Protein AF-A0A418PQA9-F1 (afdb_monomer_lite)

Sequence (105 aa):
MKTNLKENSISTKAILLSTALFLGTLPFALATSSETQKLEEMNYQIEISELKELPTITLVDKNLRIVAEFYGNPSEVKHQFEKTFQQAELLAKHNNQSIYVVVNQ

Organism: NCBI:txid2056311

Foldseek 3Di:
DDDDDDDDPPPPDPPDPDPDPCPDDDDDDDDDDDDPPPPPPPPPPPPPPDDPDAFLDFDADPVRHTPDGHHDDNVVVVVVVVVQVVQWDFPDDDPNDTDIDRDDD

pLDDT: mean 71.73, std 20.16, range [38.25, 97.38]

Structure (mmCIF, N/CA/C/O backbone):
data_AF-A0A418PQA9-F1
#
_entry.id   AF-A0A418PQA9-F1
#
loop_
_atom_site.group_PDB
_atom_site.id
_atom_site.type_symbol
_atom_site.label_atom_id
_atom_site.label_alt_id
_atom_site.label_comp_id
_atom_site.label_asym_id
_atom_site.label_entity_id
_atom_site.label_seq_id
_atom_site.pdbx_PDB_ins_code
_atom_site.Cartn_x
_atom_site.Cartn_y
_atom_site.Cartn_z
_atom_site.occupancy
_atom_site.B_iso_or_equiv
_atom_site.auth_seq_id
_atom_site.auth_comp_id
_atom_site.auth_asym_id
_atom_site.auth_atom_id
_atom_site.pdbx_PDB_model_num
ATOM 1 N N . MET A 1 1 ? 62.829 28.276 0.686 1.00 41.44 1 MET A N 1
ATOM 2 C CA . MET A 1 1 ? 61.707 28.971 0.021 1.00 41.44 1 MET A CA 1
ATOM 3 C C . MET A 1 1 ? 60.581 27.963 -0.190 1.00 41.44 1 MET A C 1
ATOM 5 O O . MET A 1 1 ? 60.821 26.947 -0.816 1.00 41.44 1 MET A O 1
ATOM 9 N N . LYS A 1 2 ? 59.441 28.212 0.465 1.00 38.25 2 LYS A N 1
ATOM 10 C CA . LYS A 1 2 ? 58.054 27.740 0.247 1.00 38.25 2 LYS A CA 1
ATOM 11 C C . LYS A 1 2 ? 57.782 26.496 -0.642 1.00 38.25 2 LYS A C 1
ATOM 13 O O . LYS A 1 2 ? 57.901 26.559 -1.855 1.00 38.25 2 LYS A O 1
ATOM 18 N N . THR A 1 3 ? 57.333 25.425 0.026 1.00 46.12 3 THR A N 1
ATOM 19 C CA . THR A 1 3 ? 56.119 24.588 -0.192 1.00 46.12 3 THR A CA 1
ATOM 20 C C . THR A 1 3 ? 55.416 24.538 -1.561 1.00 46.12 3 THR A C 1
ATOM 22 O O . THR A 1 3 ? 55.014 25.582 -2.074 1.00 46.12 3 THR A O 1
ATOM 25 N N . ASN A 1 4 ? 55.090 23.315 -2.015 1.00 38.50 4 ASN A N 1
ATOM 26 C CA . ASN A 1 4 ? 53.732 22.742 -2.249 1.00 38.50 4 ASN A CA 1
ATOM 27 C C . ASN A 1 4 ? 53.906 21.411 -3.025 1.00 38.50 4 ASN A C 1
ATOM 29 O O . ASN A 1 4 ? 54.362 21.432 -4.160 1.00 38.50 4 ASN A O 1
ATOM 33 N N . LEU A 1 5 ? 53.805 20.217 -2.426 1.00 47.44 5 LEU A N 1
ATOM 34 C CA . LEU A 1 5 ? 52.579 19.438 -2.164 1.00 47.44 5 LEU A CA 1
ATOM 35 C C . LEU A 1 5 ? 51.439 19.649 -3.175 1.00 47.44 5 LEU A C 1
ATOM 37 O O . LEU A 1 5 ? 50.707 20.631 -3.093 1.00 47.44 5 LEU A O 1
ATOM 41 N N . LYS A 1 6 ? 51.197 18.637 -4.018 1.00 40.94 6 LYS A N 1
ATOM 42 C CA . LYS A 1 6 ? 49.849 18.074 -4.128 1.00 40.94 6 LYS A CA 1
ATOM 43 C C . LYS A 1 6 ? 49.888 16.590 -4.484 1.00 40.94 6 LYS A C 1
ATOM 45 O O . LYS A 1 6 ? 50.520 16.167 -5.446 1.00 40.94 6 LYS A O 1
ATOM 50 N N . GLU A 1 7 ? 49.229 15.848 -3.612 1.00 50.50 7 GLU A N 1
ATOM 51 C CA . GLU A 1 7 ? 48.941 14.427 -3.642 1.00 50.50 7 GLU A CA 1
ATOM 52 C C . GLU A 1 7 ? 48.155 14.041 -4.898 1.00 50.50 7 GLU A C 1
ATOM 54 O O . GLU A 1 7 ? 47.308 14.800 -5.364 1.00 50.50 7 GLU A O 1
ATOM 59 N N . ASN A 1 8 ? 48.375 12.823 -5.385 1.00 41.78 8 ASN A N 1
ATOM 60 C CA . ASN A 1 8 ? 47.325 12.060 -6.046 1.00 41.78 8 ASN A CA 1
ATOM 61 C C . ASN A 1 8 ? 47.497 10.594 -5.643 1.00 41.78 8 ASN A C 1
ATOM 63 O O . ASN A 1 8 ? 48.269 9.837 -6.232 1.00 41.78 8 ASN A O 1
ATOM 67 N N . SER A 1 9 ? 46.806 10.220 -4.570 1.00 46.03 9 SER A N 1
ATOM 68 C CA . SER A 1 9 ? 46.624 8.841 -4.140 1.00 46.03 9 SER A CA 1
ATOM 69 C C . SER A 1 9 ? 45.674 8.150 -5.116 1.00 46.03 9 SER A C 1
ATOM 71 O O . SER A 1 9 ? 44.452 8.267 -5.044 1.00 46.03 9 SER A O 1
ATOM 73 N N . ILE A 1 10 ? 46.244 7.421 -6.072 1.00 47.97 10 ILE A N 1
ATOM 74 C CA . ILE A 1 10 ? 45.472 6.518 -6.923 1.00 47.97 10 ILE A CA 1
ATOM 75 C C . ILE A 1 10 ? 45.053 5.348 -6.030 1.00 47.97 10 ILE A C 1
ATOM 77 O O . ILE A 1 10 ? 45.842 4.458 -5.722 1.00 47.97 10 ILE A O 1
ATOM 81 N N . SER A 1 11 ? 43.809 5.402 -5.555 1.00 45.34 11 SER A N 1
ATOM 82 C CA . SER A 1 11 ? 43.142 4.336 -4.810 1.00 45.34 11 SER A CA 1
ATOM 83 C C . SER A 1 11 ? 42.973 3.112 -5.714 1.00 45.34 11 SER A C 1
ATOM 85 O O . SER A 1 11 ? 41.961 2.920 -6.387 1.00 45.34 11 SER A O 1
ATOM 87 N N . THR A 1 12 ? 44.006 2.278 -5.766 1.00 53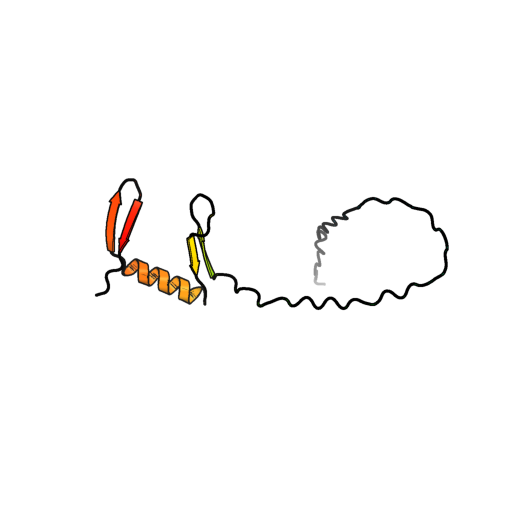.84 12 THR A N 1
ATOM 88 C CA . THR A 1 12 ? 43.997 0.969 -6.419 1.00 53.84 12 THR A CA 1
ATOM 89 C C . THR A 1 12 ? 43.281 -0.045 -5.538 1.00 53.84 12 THR A C 1
ATOM 91 O O . THR A 1 12 ? 43.920 -0.853 -4.868 1.00 53.84 12 THR A O 1
ATOM 94 N N . LYS A 1 13 ? 41.947 -0.014 -5.545 1.00 51.59 13 LYS A N 1
ATOM 95 C CA . LYS A 1 13 ? 41.103 -1.180 -5.232 1.00 51.59 13 LYS A CA 1
ATOM 96 C C . LYS A 1 13 ? 39.867 -1.187 -6.132 1.00 51.59 13 LYS A C 1
ATOM 98 O O . LYS A 1 13 ? 38.736 -1.154 -5.665 1.00 51.59 13 LYS A O 1
ATOM 103 N N . ALA A 1 14 ? 40.097 -1.239 -7.442 1.00 51.78 14 ALA A N 1
ATOM 104 C CA . ALA A 1 14 ? 39.084 -1.701 -8.381 1.00 51.78 14 ALA A CA 1
ATOM 105 C C . ALA A 1 14 ? 39.093 -3.236 -8.343 1.00 51.78 14 ALA A C 1
ATOM 107 O O . ALA A 1 14 ? 39.945 -3.890 -8.941 1.00 51.78 14 ALA A O 1
ATOM 108 N N . ILE A 1 15 ? 38.187 -3.800 -7.548 1.00 54.25 15 ILE A N 1
ATOM 109 C CA . ILE A 1 15 ? 37.905 -5.234 -7.515 1.00 54.25 15 ILE A CA 1
ATOM 110 C C . ILE A 1 15 ? 37.200 -5.567 -8.834 1.00 54.25 15 ILE A C 1
ATOM 112 O O . ILE A 1 15 ? 36.014 -5.294 -9.000 1.00 54.25 15 ILE A O 1
ATOM 116 N N . LEU A 1 16 ? 37.949 -6.106 -9.795 1.00 51.50 16 LEU A N 1
ATOM 117 C CA . LEU A 1 16 ? 37.400 -6.673 -11.023 1.00 51.50 16 LEU A CA 1
ATOM 118 C C . LEU A 1 16 ? 36.955 -8.107 -10.725 1.00 51.50 16 LEU A C 1
ATOM 120 O O . LEU A 1 16 ? 37.773 -9.013 -10.583 1.00 51.50 16 LEU A O 1
ATOM 124 N N . LEU A 1 17 ? 35.644 -8.299 -10.590 1.00 44.16 17 LEU A N 1
ATOM 125 C CA . LEU A 1 17 ? 35.015 -9.598 -10.382 1.00 44.16 17 LEU A CA 1
ATOM 126 C C . LEU A 1 17 ? 34.882 -10.310 -11.740 1.00 44.16 17 LEU A C 1
ATOM 128 O O . LEU A 1 17 ? 33.853 -10.232 -12.403 1.00 44.16 17 LEU A O 1
ATOM 132 N N . SER A 1 18 ? 35.953 -10.961 -12.196 1.00 57.16 18 SER A N 1
ATOM 133 C CA . SER A 1 18 ? 35.944 -11.753 -13.430 1.00 57.16 18 SER A CA 1
ATOM 134 C C . SER A 1 18 ? 35.394 -13.158 -13.160 1.00 57.16 18 SER A C 1
ATOM 136 O O . SER A 1 18 ? 36.149 -14.082 -12.853 1.00 57.16 18 SER A O 1
ATOM 138 N N . THR A 1 19 ? 34.082 -13.353 -13.279 1.00 56.91 19 THR A N 1
ATOM 139 C CA . THR A 1 19 ? 33.498 -14.700 -13.354 1.00 56.91 19 THR A CA 1
ATOM 140 C C . THR A 1 19 ? 33.623 -15.224 -14.782 1.00 56.91 19 THR A C 1
ATOM 142 O O . THR A 1 19 ? 32.720 -15.061 -15.599 1.00 56.91 19 THR A O 1
ATOM 145 N N . ALA A 1 20 ? 34.763 -15.840 -15.095 1.00 59.31 20 ALA A N 1
ATOM 146 C CA . ALA A 1 20 ? 34.910 -16.655 -16.294 1.00 59.31 20 ALA A CA 1
ATOM 147 C C . ALA A 1 20 ? 34.175 -17.989 -16.078 1.00 59.31 20 ALA A C 1
ATOM 149 O O . ALA A 1 20 ? 34.664 -18.875 -15.377 1.00 59.31 20 ALA A O 1
ATOM 150 N N . LEU A 1 21 ? 32.981 -18.122 -16.662 1.00 47.44 21 LEU A N 1
ATOM 151 C CA . LEU A 1 21 ? 32.302 -19.406 -16.831 1.00 47.44 21 LEU A CA 1
ATOM 152 C C . LEU A 1 21 ? 33.099 -20.228 -17.858 1.00 47.44 21 LEU A C 1
ATOM 154 O O . LEU A 1 21 ? 32.897 -20.110 -19.064 1.00 47.44 21 LEU A O 1
ATOM 158 N N . PHE A 1 22 ? 34.037 -21.046 -17.383 1.00 58.66 22 PHE A N 1
ATOM 159 C CA . PHE A 1 22 ? 34.655 -22.090 -18.197 1.00 58.66 22 PHE A CA 1
ATOM 160 C C . PHE A 1 22 ? 33.637 -23.222 -18.395 1.00 58.66 22 PHE A C 1
ATOM 162 O O . PHE A 1 22 ? 33.583 -24.169 -17.612 1.00 58.66 22 PHE A O 1
ATOM 169 N N . LEU A 1 23 ? 32.800 -23.113 -19.430 1.00 53.91 23 LEU A N 1
ATOM 170 C CA . LEU A 1 23 ? 32.113 -24.278 -19.990 1.00 53.91 23 LEU A CA 1
ATOM 171 C C . LEU A 1 23 ? 33.144 -25.113 -20.761 1.00 53.91 23 LEU A C 1
ATOM 173 O O . LEU A 1 23 ? 33.919 -24.584 -21.555 1.00 53.91 23 LEU A O 1
ATOM 177 N N . GLY A 1 24 ? 33.190 -26.403 -20.432 1.00 49.78 24 GLY A N 1
ATOM 178 C CA . GLY A 1 24 ? 34.280 -27.326 -20.727 1.00 49.78 24 GLY A CA 1
ATOM 179 C C . GLY A 1 24 ? 34.749 -27.382 -22.181 1.00 49.78 24 GLY A C 1
ATOM 180 O O . GLY A 1 24 ? 33.973 -27.324 -23.131 1.00 49.78 24 GLY A O 1
ATOM 181 N N . THR A 1 25 ? 36.057 -27.567 -22.331 1.00 54.16 25 THR A N 1
ATOM 182 C CA . THR A 1 25 ? 36.707 -27.938 -23.581 1.00 54.16 25 THR A CA 1
ATOM 183 C C . THR A 1 25 ? 36.574 -29.448 -23.811 1.00 54.16 25 THR A C 1
ATOM 185 O O . THR A 1 25 ? 37.036 -30.256 -23.009 1.00 54.16 25 THR A O 1
ATOM 188 N N . LEU A 1 26 ? 35.996 -29.843 -24.946 1.00 53.66 26 LEU A N 1
ATOM 189 C CA . LEU A 1 26 ? 36.288 -31.127 -25.587 1.00 53.66 26 LEU A CA 1
ATOM 190 C C . LEU A 1 26 ? 36.885 -30.816 -26.967 1.00 53.66 26 LEU A C 1
ATOM 192 O O . LEU A 1 26 ? 36.196 -30.198 -27.780 1.00 53.66 26 LEU A O 1
ATOM 196 N N . PRO A 1 27 ? 38.142 -31.198 -27.264 1.00 50.34 27 PRO A N 1
ATOM 197 C CA . PRO A 1 27 ? 38.688 -31.061 -28.602 1.00 50.34 27 PRO A CA 1
ATOM 198 C C . PRO A 1 27 ? 38.194 -32.257 -29.417 1.00 50.34 27 PRO A C 1
ATOM 200 O O . PRO A 1 27 ? 38.777 -33.338 -29.352 1.00 50.34 27 PRO A O 1
ATOM 203 N N . PHE A 1 28 ? 37.096 -32.098 -30.156 1.00 53.31 28 PHE A N 1
ATOM 204 C CA . PHE A 1 28 ? 36.757 -33.074 -31.188 1.00 53.31 28 PHE A CA 1
ATOM 205 C C . PHE A 1 28 ? 37.474 -32.693 -32.482 1.00 53.31 28 PHE A C 1
ATOM 207 O O . PHE A 1 28 ? 37.454 -31.541 -32.913 1.00 53.31 28 PHE A O 1
ATOM 214 N N . ALA A 1 29 ? 38.189 -33.671 -33.027 1.00 48.06 29 ALA A N 1
ATOM 215 C CA . ALA A 1 29 ? 39.147 -33.524 -34.104 1.00 48.06 29 ALA A CA 1
ATOM 216 C C . ALA A 1 29 ? 38.541 -32.920 -35.383 1.00 48.06 29 ALA A C 1
ATOM 218 O O . ALA A 1 29 ? 37.426 -33.239 -35.794 1.00 48.06 29 ALA A O 1
ATOM 219 N N . LEU A 1 30 ? 39.350 -32.075 -36.019 1.00 47.25 30 LEU A N 1
ATOM 220 C CA . LEU A 1 30 ? 39.143 -31.471 -37.326 1.00 47.25 30 LEU A CA 1
ATOM 221 C C . LEU A 1 30 ? 39.140 -32.562 -38.413 1.00 47.25 30 LEU A C 1
ATOM 223 O O . LEU A 1 30 ? 40.196 -33.068 -38.785 1.00 47.25 30 LEU A O 1
ATOM 227 N N . ALA A 1 31 ? 37.962 -32.910 -38.930 1.00 46.81 31 ALA A N 1
ATOM 228 C CA . ALA A 1 31 ? 37.823 -33.608 -40.203 1.00 46.81 31 ALA A CA 1
ATOM 229 C C . ALA A 1 31 ? 37.505 -32.565 -41.280 1.00 46.81 31 ALA A C 1
ATOM 231 O O . ALA A 1 31 ? 36.385 -32.067 -41.391 1.00 46.81 31 ALA A O 1
ATOM 232 N N . THR A 1 32 ? 38.528 -32.198 -42.045 1.00 45.78 32 THR A N 1
ATOM 233 C CA . THR A 1 32 ? 38.436 -31.358 -43.237 1.00 45.78 32 THR A CA 1
ATOM 234 C C . THR A 1 32 ? 37.536 -32.048 -44.263 1.00 45.78 32 THR A C 1
ATOM 236 O O . THR A 1 32 ? 37.951 -32.987 -44.936 1.00 45.78 32 THR A O 1
ATOM 239 N N . SER A 1 33 ? 36.297 -31.578 -44.389 1.00 46.28 33 SER A N 1
ATOM 240 C CA . SER A 1 33 ? 35.488 -31.773 -45.590 1.00 46.28 33 SER A CA 1
ATOM 241 C C . SER A 1 33 ? 34.993 -30.403 -46.033 1.00 46.28 33 SER A C 1
ATOM 243 O O . SER A 1 33 ? 34.258 -29.700 -45.346 1.00 46.28 33 SER A O 1
ATOM 245 N N . SER A 1 34 ? 35.559 -29.973 -47.149 1.00 53.75 34 SER A N 1
ATOM 246 C CA . SER A 1 34 ? 35.245 -28.751 -47.859 1.00 53.75 34 SER A CA 1
ATOM 247 C C . SER A 1 34 ? 33.908 -28.917 -48.563 1.00 53.75 34 SER A C 1
ATOM 249 O O . SER A 1 34 ? 33.855 -29.579 -49.591 1.00 53.75 34 SER A O 1
ATOM 251 N N . GLU A 1 35 ? 32.862 -28.303 -48.026 1.00 43.50 35 GLU A N 1
ATOM 252 C CA . GLU A 1 35 ? 31.770 -27.733 -48.811 1.00 43.50 35 GLU A CA 1
ATOM 253 C C . GLU A 1 35 ? 30.966 -26.815 -47.896 1.00 43.5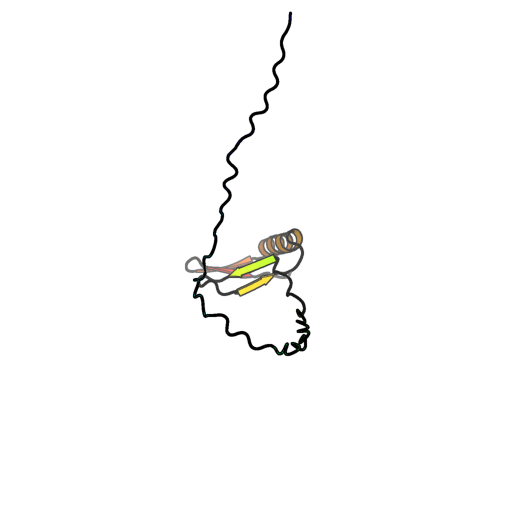0 35 GLU A C 1
ATOM 255 O O . GLU A 1 35 ? 30.265 -27.233 -46.976 1.00 43.50 35 GLU A O 1
ATOM 260 N N . TH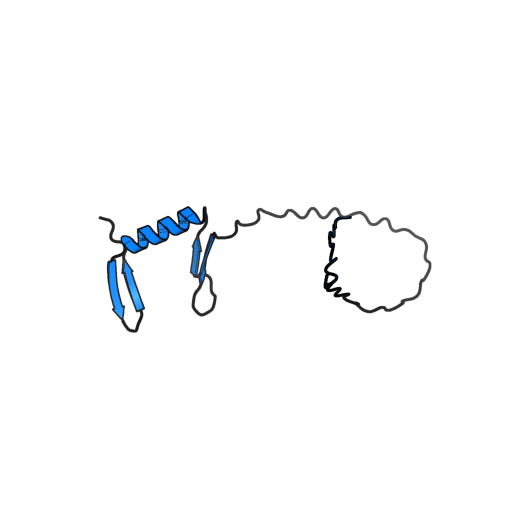R A 1 36 ? 31.166 -25.520 -48.112 1.00 47.09 36 THR A N 1
ATOM 261 C CA . THR A 1 36 ? 30.536 -24.422 -47.396 1.00 47.09 36 THR A CA 1
ATOM 262 C C . THR A 1 36 ? 29.042 -24.455 -47.698 1.00 47.09 36 THR A C 1
ATOM 264 O O . THR A 1 36 ? 28.571 -23.839 -48.654 1.00 47.09 36 THR A O 1
ATOM 267 N N . GLN A 1 37 ? 28.284 -25.212 -46.908 1.00 48.31 37 GLN A N 1
ATOM 268 C CA . GLN A 1 37 ? 26.834 -25.102 -46.891 1.00 48.31 37 GLN A CA 1
ATOM 269 C C . GLN A 1 37 ? 26.518 -23.672 -46.471 1.00 48.31 37 GLN A C 1
ATOM 271 O O . GLN A 1 37 ? 26.764 -23.268 -45.335 1.00 48.31 37 GLN A O 1
ATOM 276 N N . LYS A 1 38 ? 26.066 -22.876 -47.440 1.00 49.22 38 LYS A N 1
ATOM 277 C CA . LYS A 1 38 ? 25.561 -21.528 -47.224 1.00 49.22 38 LYS A CA 1
ATOM 278 C C . LYS A 1 38 ? 24.442 -21.656 -46.194 1.00 49.22 38 LYS A C 1
ATOM 280 O O . LYS A 1 38 ? 23.360 -22.120 -46.538 1.00 49.22 38 LYS A O 1
ATOM 285 N N . LEU A 1 39 ? 24.729 -21.316 -44.934 1.00 48.53 39 LEU A N 1
ATOM 286 C CA . LEU A 1 39 ? 23.687 -21.086 -43.944 1.00 48.53 39 LEU A CA 1
ATOM 287 C C . LEU A 1 39 ? 22.795 -20.018 -44.568 1.00 48.53 39 LEU A C 1
ATOM 289 O O . LEU A 1 39 ? 23.225 -18.879 -44.750 1.00 48.53 39 LEU A O 1
ATOM 293 N N . GLU A 1 40 ? 21.589 -20.394 -44.978 1.00 57.44 40 GLU A N 1
ATOM 294 C CA . GLU A 1 40 ? 20.558 -19.396 -45.178 1.00 57.44 40 GLU A CA 1
ATOM 295 C C . GLU A 1 40 ? 20.405 -18.709 -43.825 1.00 57.44 40 GLU A C 1
ATOM 297 O O . GLU A 1 40 ? 20.037 -19.346 -42.835 1.00 57.44 40 GLU A O 1
ATOM 302 N N . GLU A 1 41 ? 20.806 -17.438 -43.757 1.00 58.38 41 GLU A N 1
ATOM 303 C CA . GLU A 1 41 ? 20.516 -16.574 -42.623 1.00 58.38 41 GLU A CA 1
ATOM 304 C C . GLU A 1 41 ? 18.996 -16.525 -42.495 1.00 58.38 41 GLU A C 1
ATOM 306 O O . GLU A 1 41 ? 18.312 -15.720 -43.130 1.00 58.38 41 GLU A O 1
ATOM 311 N N . MET A 1 42 ? 18.446 -17.442 -41.701 1.00 59.25 42 MET A N 1
ATOM 312 C CA . MET A 1 42 ? 17.105 -17.304 -41.176 1.00 59.25 42 MET A CA 1
ATOM 313 C C . MET A 1 42 ? 17.130 -16.037 -40.332 1.00 59.25 42 MET A C 1
ATOM 315 O O . MET A 1 42 ? 17.600 -16.028 -39.195 1.00 59.25 42 MET A O 1
ATOM 319 N N . ASN A 1 43 ? 16.682 -14.941 -40.938 1.00 57.75 43 ASN A N 1
ATOM 320 C CA . ASN A 1 43 ? 16.427 -13.691 -40.252 1.00 57.75 43 ASN A CA 1
ATOM 321 C C . ASN A 1 43 ? 15.265 -13.937 -39.287 1.00 57.75 43 ASN A C 1
ATOM 323 O O . ASN A 1 43 ? 14.097 -13.803 -39.647 1.00 57.75 43 ASN A O 1
ATOM 327 N N . TYR A 1 44 ? 15.585 -14.356 -38.064 1.00 66.38 44 TYR A N 1
ATOM 328 C CA . TYR A 1 44 ? 14.619 -14.427 -36.980 1.00 66.38 44 TYR A CA 1
ATOM 329 C C . TYR A 1 44 ? 14.253 -12.999 -36.590 1.00 66.38 44 TYR A C 1
ATOM 331 O O . TYR A 1 44 ? 14.958 -12.340 -35.826 1.00 66.38 44 TYR A O 1
ATOM 339 N N . GLN A 1 45 ? 13.152 -12.501 -37.141 1.00 65.19 45 GLN A N 1
ATOM 340 C CA . GLN A 1 45 ? 12.560 -11.257 -36.689 1.00 65.19 45 GLN A CA 1
ATOM 341 C C . GLN A 1 45 ? 11.797 -11.554 -35.397 1.00 65.19 45 GLN A C 1
ATOM 343 O O . GLN A 1 45 ? 10.663 -12.023 -35.411 1.00 65.19 45 GLN A O 1
ATOM 348 N N . ILE A 1 46 ? 12.469 -11.357 -34.2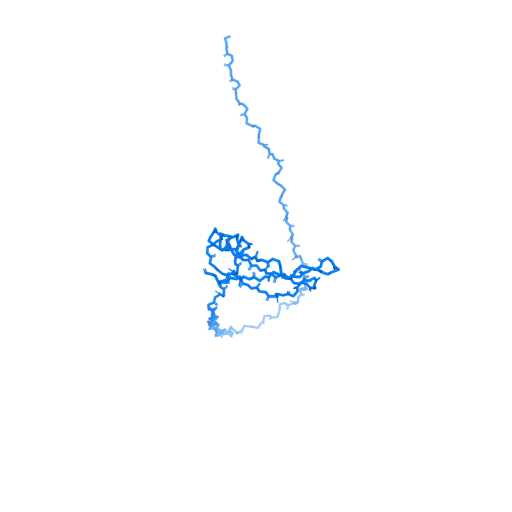63 1.00 68.75 46 ILE A N 1
ATOM 349 C CA . ILE A 1 46 ? 11.832 -11.424 -32.949 1.00 68.75 46 ILE A CA 1
ATOM 350 C C . ILE A 1 46 ? 11.023 -10.137 -32.801 1.00 68.75 46 ILE A C 1
ATOM 352 O O . ILE A 1 46 ? 11.565 -9.080 -32.479 1.00 68.75 46 ILE A O 1
ATOM 356 N N . GLU A 1 47 ? 9.723 -10.216 -33.067 1.00 67.12 47 GLU A N 1
ATOM 357 C CA . GLU A 1 47 ? 8.791 -9.164 -32.680 1.00 67.12 47 GLU A CA 1
ATOM 358 C C . GLU A 1 47 ? 8.647 -9.189 -31.158 1.00 67.12 47 GLU A C 1
ATOM 360 O O . GLU A 1 47 ? 7.930 -10.011 -30.586 1.00 67.12 47 GLU A O 1
ATOM 365 N N . ILE A 1 48 ? 9.366 -8.295 -30.479 1.00 68.00 48 ILE A N 1
ATOM 366 C CA . ILE A 1 48 ? 9.111 -8.013 -29.069 1.00 68.00 48 ILE A CA 1
ATOM 367 C C . ILE A 1 48 ? 7.809 -7.215 -29.036 1.00 68.00 48 ILE A C 1
ATOM 369 O O . ILE A 1 48 ? 7.806 -5.999 -29.223 1.00 68.00 48 ILE A O 1
ATOM 373 N N . SER A 1 49 ? 6.693 -7.922 -28.862 1.00 66.62 49 SER A N 1
ATOM 374 C CA . SER A 1 49 ? 5.403 -7.296 -28.583 1.00 66.62 49 SER A CA 1
ATOM 375 C C . SER A 1 49 ? 5.529 -6.414 -27.339 1.00 66.62 49 SER A C 1
ATOM 377 O O . SER A 1 49 ? 6.267 -6.758 -26.415 1.00 66.62 49 SER A O 1
ATOM 379 N N . GLU A 1 50 ? 4.829 -5.280 -27.356 1.00 66.75 50 GLU A N 1
ATOM 380 C CA . GLU A 1 50 ? 4.815 -4.224 -26.337 1.00 66.75 50 GLU A CA 1
ATOM 381 C C . GLU A 1 50 ? 5.141 -4.741 -24.929 1.00 66.75 50 GLU A C 1
ATOM 383 O O . GLU A 1 50 ? 4.378 -5.491 -24.312 1.00 66.75 50 GLU A O 1
ATOM 388 N N . LEU A 1 51 ? 6.317 -4.351 -24.426 1.00 65.94 51 LEU A N 1
ATOM 389 C CA . LEU A 1 51 ? 6.701 -4.614 -23.046 1.00 65.94 51 LEU A CA 1
ATOM 390 C C . LEU A 1 51 ? 5.650 -3.962 -22.152 1.00 65.94 51 LEU A C 1
ATOM 392 O O . LEU A 1 51 ? 5.506 -2.740 -22.162 1.00 65.94 51 LEU A O 1
ATOM 396 N N . LYS A 1 52 ? 4.917 -4.779 -21.389 1.00 67.88 52 LYS A N 1
ATOM 397 C CA . LYS A 1 52 ? 3.999 -4.268 -20.370 1.00 67.88 52 LYS A CA 1
ATOM 398 C C . LYS A 1 52 ? 4.755 -3.279 -19.490 1.00 67.88 52 LYS A C 1
ATOM 400 O O . LYS A 1 52 ? 5.831 -3.604 -18.983 1.00 67.88 52 LYS A O 1
ATOM 405 N N . GLU A 1 53 ? 4.183 -2.092 -19.317 1.00 81.06 53 GLU A N 1
ATOM 406 C CA . GLU A 1 53 ? 4.718 -1.112 -18.381 1.00 81.06 53 GLU A CA 1
ATOM 407 C C . GLU A 1 53 ? 4.852 -1.750 -16.996 1.00 81.06 53 GLU A C 1
ATOM 409 O O . GLU A 1 53 ? 4.012 -2.549 -16.572 1.00 81.06 53 GLU A O 1
ATOM 414 N N . LEU A 1 54 ? 5.939 -1.426 -16.298 1.00 88.06 54 LEU A N 1
ATOM 415 C CA . LEU A 1 54 ? 6.138 -1.909 -14.940 1.00 88.06 54 LEU A CA 1
ATOM 416 C C . LEU A 1 54 ? 5.149 -1.196 -14.009 1.00 88.06 54 LEU A C 1
ATOM 418 O O . LEU A 1 54 ? 5.039 0.031 -14.077 1.00 88.06 54 LEU A O 1
ATOM 422 N N . PRO A 1 55 ? 4.446 -1.929 -13.128 1.00 91.38 55 PRO A N 1
ATOM 423 C CA . PRO A 1 55 ? 3.569 -1.301 -12.158 1.00 91.38 55 PRO A CA 1
ATOM 424 C C . PRO A 1 55 ? 4.383 -0.442 -11.191 1.00 91.38 55 PRO A C 1
ATOM 426 O O . PRO A 1 55 ? 5.481 -0.796 -10.759 1.00 91.38 55 PRO A O 1
ATOM 429 N N . THR A 1 56 ? 3.797 0.679 -10.806 1.00 92.12 56 THR A N 1
ATOM 430 C CA . THR A 1 56 ? 4.369 1.632 -9.858 1.00 92.12 56 THR A CA 1
ATOM 431 C C . THR A 1 56 ? 4.279 1.117 -8.426 1.00 92.12 56 THR A C 1
ATOM 433 O O . THR A 1 56 ? 5.205 1.294 -7.635 1.00 92.12 56 THR A O 1
ATOM 436 N N . ILE A 1 57 ? 3.168 0.456 -8.088 1.00 89.44 57 ILE A N 1
ATOM 437 C CA . ILE A 1 57 ? 2.971 -0.238 -6.812 1.00 89.44 57 ILE A CA 1
ATOM 438 C C . ILE A 1 57 ? 2.362 -1.607 -7.106 1.00 89.44 57 ILE A C 1
ATOM 440 O O . ILE A 1 57 ? 1.392 -1.715 -7.850 1.00 89.44 57 ILE A O 1
ATOM 444 N N . THR A 1 58 ? 2.914 -2.654 -6.495 1.00 92.44 58 THR A N 1
ATOM 445 C CA . THR A 1 58 ? 2.346 -4.009 -6.517 1.00 92.44 58 THR A CA 1
ATOM 446 C C . THR A 1 58 ? 1.968 -4.405 -5.098 1.00 92.44 58 THR A C 1
ATOM 448 O O . THR A 1 58 ? 2.811 -4.391 -4.200 1.00 92.44 58 THR A O 1
ATOM 451 N N . LEU A 1 59 ? 0.703 -4.758 -4.887 1.00 91.19 59 LEU A N 1
ATOM 452 C CA . LEU A 1 59 ? 0.221 -5.310 -3.628 1.00 91.19 59 LEU A CA 1
ATOM 453 C C . LEU A 1 59 ? 0.289 -6.835 -3.694 1.00 91.19 59 LEU A C 1
ATOM 455 O O . LEU A 1 59 ? -0.270 -7.440 -4.608 1.00 91.19 59 LEU A O 1
ATOM 459 N N . VAL A 1 60 ? 0.932 -7.454 -2.705 1.00 93.56 60 VAL A N 1
ATOM 460 C CA . VAL A 1 60 ? 1.064 -8.912 -2.602 1.00 93.56 60 VAL A CA 1
ATOM 461 C C . VAL A 1 60 ? 0.475 -9.438 -1.297 1.00 93.56 60 VAL A C 1
ATOM 463 O O . VAL A 1 60 ? 0.458 -8.738 -0.283 1.00 93.56 60 VAL A O 1
ATOM 466 N N . ASP A 1 61 ? -0.010 -10.678 -1.313 1.00 92.44 61 ASP A N 1
ATOM 467 C CA . ASP A 1 61 ? -0.444 -11.371 -0.100 1.00 92.44 61 ASP A CA 1
ATOM 468 C C . ASP A 1 61 ? 0.738 -12.001 0.664 1.00 92.44 61 ASP A C 1
ATOM 470 O O . ASP A 1 61 ? 1.893 -11.974 0.234 1.00 92.44 61 ASP A O 1
ATOM 474 N N . LYS A 1 62 ? 0.444 -12.627 1.812 1.00 92.94 62 LYS A N 1
ATOM 475 C CA . LYS A 1 62 ? 1.443 -13.328 2.641 1.00 92.94 62 LYS A CA 1
ATOM 476 C C . LYS A 1 62 ? 2.175 -14.479 1.930 1.00 92.94 62 LYS A C 1
ATOM 478 O O . LYS A 1 62 ? 3.186 -14.948 2.437 1.00 92.94 62 LYS A O 1
ATOM 483 N N . ASN A 1 63 ? 1.643 -14.959 0.808 1.00 97.38 63 ASN A N 1
ATOM 484 C CA . ASN A 1 63 ? 2.216 -16.023 -0.011 1.00 97.38 63 ASN A CA 1
ATOM 485 C C . ASN A 1 63 ? 2.893 -15.457 -1.275 1.00 97.38 63 ASN A C 1
ATOM 487 O O . ASN A 1 63 ? 3.166 -16.219 -2.200 1.00 97.38 63 ASN A O 1
ATOM 491 N N . LEU A 1 64 ? 3.137 -14.139 -1.329 1.00 93.62 64 LEU A N 1
ATOM 492 C CA . LEU A 1 64 ? 3.742 -13.421 -2.457 1.00 93.62 64 LEU A CA 1
ATOM 493 C C . LEU A 1 64 ? 2.923 -13.478 -3.754 1.00 93.62 64 LEU A C 1
ATOM 495 O O . LEU A 1 64 ? 3.457 -13.268 -4.843 1.00 93.62 64 LEU A O 1
ATOM 499 N N . ARG A 1 65 ? 1.618 -13.742 -3.657 1.00 97.12 65 ARG A N 1
ATOM 500 C CA . ARG A 1 65 ? 0.726 -13.678 -4.817 1.00 97.12 65 ARG A CA 1
ATOM 501 C C . ARG A 1 65 ? 0.298 -12.237 -5.036 1.00 97.12 65 ARG A C 1
ATOM 503 O O . ARG A 1 65 ? -0.077 -11.563 -4.079 1.00 97.12 65 ARG A O 1
ATOM 510 N N . ILE A 1 66 ? 0.332 -11.788 -6.287 1.00 94.81 66 ILE A N 1
ATOM 511 C CA . ILE A 1 66 ? -0.129 -10.453 -6.678 1.00 94.81 66 ILE A CA 1
ATOM 512 C C . ILE A 1 66 ? -1.638 -10.357 -6.421 1.00 94.81 66 ILE A C 1
ATOM 514 O O . ILE A 1 66 ? -2.411 -11.190 -6.891 1.00 94.81 66 ILE A O 1
ATOM 518 N N . VAL A 1 67 ? -2.037 -9.350 -5.647 1.00 95.62 67 VAL A N 1
ATOM 519 C CA . VAL A 1 67 ? -3.431 -9.041 -5.294 1.00 95.62 67 VAL A CA 1
ATOM 520 C C . VAL A 1 67 ? -3.942 -7.862 -6.118 1.00 95.62 67 VAL A C 1
ATOM 522 O O . VAL A 1 67 ? -5.101 -7.862 -6.525 1.00 95.62 67 VAL A O 1
ATOM 525 N N . ALA A 1 68 ? -3.088 -6.864 -6.360 1.00 91.19 68 ALA A N 1
ATOM 526 C CA . ALA A 1 68 ? -3.401 -5.692 -7.173 1.00 91.19 68 ALA A CA 1
ATOM 527 C C . ALA A 1 68 ? -2.124 -5.033 -7.716 1.00 91.19 68 ALA A C 1
ATOM 529 O O . ALA A 1 68 ? -1.072 -5.080 -7.073 1.00 91.19 68 ALA A O 1
ATOM 530 N N . GLU A 1 69 ? -2.241 -4.372 -8.865 1.00 93.12 69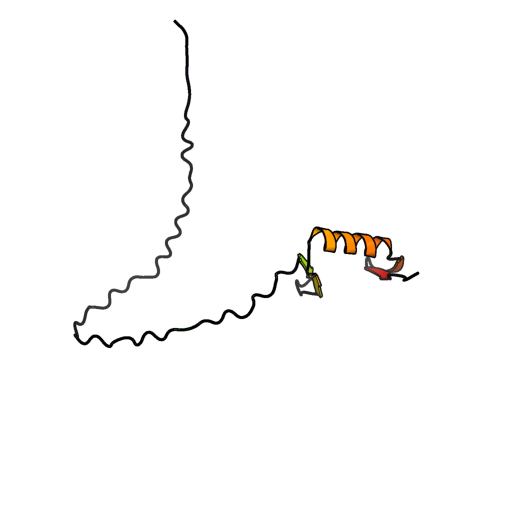 GLU A N 1
ATOM 531 C CA . GLU A 1 69 ? -1.179 -3.603 -9.519 1.00 93.12 69 GLU A CA 1
ATOM 532 C C . GLU A 1 69 ? -1.694 -2.193 -9.818 1.00 93.12 69 GLU A C 1
ATOM 534 O O . GLU A 1 69 ? -2.823 -2.019 -10.280 1.00 93.12 69 GLU A O 1
ATOM 539 N N . PHE A 1 70 ? -0.870 -1.184 -9.538 1.00 90.88 70 PHE A N 1
ATOM 540 C CA . PHE A 1 70 ? -1.193 0.225 -9.751 1.00 90.88 70 PHE A CA 1
ATOM 541 C C . PHE A 1 70 ? -0.171 0.836 -10.703 1.00 90.88 70 PHE A C 1
ATOM 543 O O . PHE A 1 70 ? 1.034 0.702 -10.487 1.00 90.88 70 PHE A O 1
ATOM 550 N N . TYR A 1 71 ? -0.659 1.528 -11.728 1.00 92.19 71 TYR A N 1
ATOM 551 C CA . TYR A 1 71 ? 0.141 2.125 -12.798 1.00 92.19 71 TYR A CA 1
ATOM 552 C C . TYR A 1 71 ? 0.030 3.652 -12.771 1.00 92.19 71 TYR A C 1
ATOM 554 O O . TYR A 1 71 ? -0.933 4.200 -12.234 1.00 92.19 71 TYR A O 1
ATOM 562 N N . GLY A 1 72 ? 1.007 4.335 -13.367 1.00 89.44 72 GLY A N 1
ATOM 563 C CA . GLY A 1 72 ? 1.039 5.795 -13.473 1.00 89.44 72 GLY A CA 1
ATOM 564 C C . GLY A 1 72 ? 2.141 6.446 -12.638 1.00 89.44 72 GLY A C 1
ATOM 565 O O . GLY A 1 72 ? 3.019 5.777 -12.093 1.00 89.44 72 GLY A O 1
ATOM 566 N N . ASN A 1 73 ? 2.129 7.778 -12.551 1.00 90.94 73 ASN A N 1
ATOM 567 C CA . ASN A 1 73 ? 3.192 8.522 -11.879 1.00 90.94 73 ASN A CA 1
ATOM 568 C C . ASN A 1 73 ? 3.276 8.161 -10.374 1.00 90.94 73 ASN A C 1
ATOM 570 O O . ASN A 1 73 ? 2.263 8.262 -9.679 1.00 90.94 73 ASN A O 1
ATOM 574 N N . PRO A 1 74 ? 4.461 7.814 -9.829 1.00 89.19 74 PRO A N 1
ATOM 575 C CA . PRO A 1 74 ? 4.615 7.443 -8.417 1.00 89.19 74 PRO A CA 1
ATOM 576 C C . PRO A 1 74 ? 4.074 8.459 -7.414 1.00 89.19 74 PRO A C 1
ATOM 578 O O . PRO A 1 74 ? 3.448 8.076 -6.425 1.00 89.19 74 PRO A O 1
ATOM 581 N N . SER A 1 75 ? 4.284 9.750 -7.665 1.00 91.00 75 SER A N 1
ATOM 582 C CA . SER A 1 75 ? 3.809 10.815 -6.782 1.00 91.00 75 SER A CA 1
ATOM 583 C C . SER A 1 75 ? 2.285 10.913 -6.791 1.00 91.00 75 SER A C 1
ATOM 585 O O . SER A 1 75 ? 1.677 11.137 -5.747 1.00 91.00 75 SER A O 1
ATOM 587 N N . GLU A 1 76 ? 1.664 10.709 -7.953 1.00 92.38 76 GLU A N 1
ATOM 588 C CA . GLU A 1 76 ? 0.212 10.753 -8.109 1.00 92.38 76 GLU A CA 1
ATOM 589 C C . GLU A 1 76 ? -0.462 9.536 -7.473 1.00 92.38 76 GLU A C 1
ATOM 591 O O . GLU A 1 76 ? -1.383 9.698 -6.673 1.00 92.38 76 GLU A O 1
ATOM 596 N N . VAL A 1 77 ? 0.041 8.330 -7.756 1.00 91.25 77 VAL A N 1
ATOM 597 C CA . VAL A 1 77 ? -0.473 7.084 -7.167 1.00 91.25 77 VAL A CA 1
ATOM 598 C C . VAL A 1 77 ? -0.385 7.150 -5.642 1.00 91.25 77 VAL A C 1
ATOM 600 O O . VAL A 1 77 ? -1.359 6.857 -4.949 1.00 91.25 77 VAL A O 1
ATOM 603 N N . LYS A 1 78 ? 0.753 7.605 -5.102 1.00 89.62 78 LYS A N 1
ATOM 604 C CA . LYS A 1 78 ? 0.917 7.804 -3.658 1.00 89.62 78 LYS A CA 1
ATOM 605 C C . LYS A 1 78 ? -0.108 8.794 -3.100 1.00 89.62 78 LYS A C 1
ATOM 607 O O . LYS A 1 78 ? -0.748 8.501 -2.093 1.00 89.62 78 LYS A O 1
ATOM 612 N N . HIS A 1 79 ? -0.277 9.942 -3.754 1.00 92.31 79 HIS A N 1
ATOM 613 C CA . HIS A 1 79 ? -1.222 10.963 -3.311 1.00 92.31 79 HIS A CA 1
ATOM 614 C C . HIS A 1 79 ? -2.671 10.452 -3.305 1.00 92.31 79 HIS A C 1
ATOM 616 O O . HIS A 1 79 ? -3.408 10.705 -2.351 1.00 92.31 79 HIS A O 1
ATOM 622 N N . GLN A 1 80 ? -3.074 9.694 -4.330 1.00 90.44 80 GLN A N 1
ATOM 623 C CA . GLN A 1 80 ? -4.400 9.076 -4.391 1.00 90.44 80 GLN A CA 1
ATOM 624 C C . GLN A 1 80 ? -4.605 8.085 -3.243 1.00 90.44 80 GLN A C 1
ATOM 626 O O . GLN A 1 80 ? -5.622 8.163 -2.561 1.00 90.44 80 GLN A O 1
ATOM 631 N N . PHE A 1 81 ? -3.624 7.224 -2.964 1.00 89.12 81 PHE A N 1
ATOM 632 C CA . PHE A 1 81 ? -3.682 6.305 -1.826 1.00 89.12 81 PHE A CA 1
ATOM 633 C C . PHE A 1 81 ? -3.863 7.030 -0.491 1.00 89.12 81 PHE A C 1
ATOM 635 O O . PHE A 1 81 ? -4.745 6.670 0.288 1.00 89.12 81 PHE A O 1
ATOM 642 N N . GLU A 1 82 ? -3.051 8.057 -0.228 1.00 90.50 82 GLU A N 1
ATOM 643 C CA . GLU A 1 82 ? -3.139 8.849 1.003 1.00 90.50 82 GLU A CA 1
ATOM 644 C C . GLU A 1 82 ? -4.516 9.505 1.143 1.00 90.50 82 GLU A C 1
ATOM 646 O O . GLU A 1 82 ? -5.145 9.409 2.198 1.00 90.50 82 GLU A O 1
ATOM 651 N N . LYS A 1 83 ? -5.023 10.104 0.061 1.00 91.50 83 LYS A N 1
ATOM 652 C CA . LYS A 1 83 ? -6.348 10.726 0.029 1.00 91.50 83 LYS A CA 1
ATOM 653 C C . LYS A 1 83 ? -7.464 9.706 0.264 1.00 91.50 83 LYS A C 1
ATOM 655 O O . LYS A 1 83 ? -8.343 9.949 1.086 1.00 91.50 83 LYS A O 1
ATOM 660 N N . THR A 1 84 ? -7.422 8.557 -0.408 1.00 89.31 84 THR A N 1
ATOM 661 C CA . THR A 1 84 ? -8.419 7.492 -0.240 1.00 89.31 84 THR A CA 1
ATOM 662 C C . THR A 1 84 ? -8.432 6.964 1.191 1.00 89.31 84 THR A C 1
ATOM 664 O O . THR A 1 84 ? -9.506 6.784 1.756 1.00 89.31 84 THR A O 1
ATOM 667 N N . PHE A 1 85 ? -7.266 6.771 1.815 1.00 87.81 85 PHE A N 1
ATOM 668 C CA . PHE A 1 85 ? -7.192 6.346 3.215 1.00 87.81 85 PHE A CA 1
ATOM 669 C C . PHE A 1 85 ? -7.721 7.400 4.192 1.00 87.81 85 PHE A C 1
ATOM 671 O O . PHE A 1 85 ? -8.329 7.032 5.193 1.00 87.81 85 PHE A O 1
ATOM 678 N N . GLN A 1 86 ? -7.529 8.692 3.913 1.00 89.88 86 GLN A N 1
ATOM 679 C CA . GLN A 1 86 ? -8.107 9.772 4.725 1.00 89.88 86 GLN A CA 1
ATOM 680 C C . GLN A 1 86 ? -9.638 9.822 4.643 1.00 89.88 86 GLN A C 1
ATOM 682 O O . GLN A 1 86 ? -10.283 10.241 5.598 1.00 89.88 86 GLN A O 1
ATOM 687 N N . GLN A 1 87 ? -10.211 9.404 3.514 1.00 90.94 87 GLN A N 1
ATOM 688 C CA . GLN A 1 87 ? -11.660 9.341 3.290 1.00 90.94 87 GLN A CA 1
ATOM 689 C C . GLN A 1 87 ? -12.279 8.008 3.734 1.00 90.94 87 GLN A C 1
ATOM 691 O O . GLN A 1 87 ? -13.493 7.830 3.647 1.00 90.94 87 GLN A O 1
ATOM 696 N N . ALA A 1 88 ? -11.457 7.049 4.157 1.00 91.56 88 ALA A N 1
ATOM 697 C CA . ALA A 1 88 ? -11.925 5.736 4.548 1.00 91.56 88 ALA A CA 1
ATOM 698 C C . ALA A 1 88 ? -12.341 5.725 6.023 1.00 91.56 88 ALA A C 1
ATOM 700 O O . ALA A 1 88 ? -11.587 6.123 6.911 1.00 91.56 88 ALA A O 1
ATOM 701 N N . GLU A 1 89 ? -13.525 5.194 6.295 1.00 92.94 89 GLU A N 1
ATOM 702 C CA . GLU A 1 89 ? -14.029 4.980 7.645 1.00 92.94 89 GLU A CA 1
ATOM 703 C C . GLU A 1 89 ? -13.810 3.525 8.071 1.00 92.94 89 GLU A C 1
ATOM 705 O O . GLU A 1 89 ? -13.926 2.592 7.271 1.00 92.94 89 GLU A O 1
ATOM 710 N N . LEU A 1 90 ? -13.472 3.309 9.345 1.00 92.94 90 LEU A N 1
ATOM 711 C CA . LEU A 1 90 ? -13.346 1.964 9.905 1.00 92.94 90 LEU A CA 1
ATOM 712 C C . LEU A 1 90 ? -14.742 1.345 10.050 1.00 92.94 90 LEU A C 1
ATOM 714 O O . LEU A 1 90 ? -15.522 1.767 10.898 1.00 92.94 90 LEU A O 1
ATOM 718 N N . LEU A 1 91 ? -15.022 0.304 9.269 1.00 93.62 91 LEU A N 1
ATOM 719 C CA . LEU A 1 91 ? -16.289 -0.423 9.307 1.00 93.62 91 LEU A CA 1
ATOM 720 C C . LEU A 1 91 ? -16.310 -1.477 10.423 1.00 93.62 91 LEU A C 1
ATOM 722 O O . LEU A 1 91 ? -17.305 -1.626 11.126 1.00 93.62 91 LEU A O 1
ATOM 726 N N . ALA A 1 92 ? -15.220 -2.235 10.577 1.00 93.62 92 ALA A N 1
ATOM 727 C CA . ALA A 1 92 ? -15.131 -3.310 11.565 1.00 93.62 92 ALA A CA 1
ATOM 728 C C . ALA A 1 92 ? -13.679 -3.654 11.920 1.00 93.62 92 ALA A C 1
ATOM 730 O O . ALA A 1 92 ? -12.770 -3.492 11.104 1.00 93.62 92 ALA A O 1
ATOM 731 N N . LYS A 1 93 ? -13.465 -4.190 13.130 1.00 96.44 93 LYS A N 1
ATOM 732 C CA . LYS A 1 93 ? -12.168 -4.709 13.581 1.00 96.44 93 LYS A CA 1
ATOM 733 C C . LYS A 1 93 ? -12.333 -6.021 14.348 1.00 96.44 93 LYS A C 1
ATOM 735 O O . LYS A 1 93 ? -13.098 -6.078 15.305 1.00 96.44 93 LYS A O 1
ATOM 740 N N . HIS A 1 94 ? -11.592 -7.056 13.962 1.00 94.44 94 HIS A N 1
ATOM 741 C CA . HIS A 1 94 ? -11.598 -8.364 14.627 1.00 94.44 94 HIS A CA 1
ATOM 742 C C . HIS A 1 94 ? -10.260 -9.081 14.411 1.00 94.44 94 HIS A C 1
ATOM 744 O O . HIS A 1 94 ? -9.752 -9.089 13.296 1.00 94.44 94 HIS A O 1
ATOM 750 N N . ASN A 1 95 ? -9.675 -9.680 15.454 1.00 91.75 95 ASN A N 1
ATOM 751 C CA . ASN A 1 95 ? -8.423 -10.457 15.375 1.00 91.75 95 ASN A CA 1
ATOM 752 C C . ASN A 1 95 ? -7.312 -9.796 14.531 1.00 91.75 95 ASN A C 1
ATOM 754 O O . ASN A 1 95 ? -6.789 -10.394 13.593 1.00 91.75 95 ASN A O 1
ATOM 758 N N . ASN A 1 96 ? -6.965 -8.545 14.850 1.00 89.25 96 ASN A N 1
ATOM 759 C CA . ASN A 1 96 ? -5.968 -7.728 14.136 1.00 89.25 96 ASN A CA 1
ATOM 760 C C . ASN A 1 96 ? -6.278 -7.429 12.658 1.00 89.25 96 ASN A C 1
ATOM 762 O O . ASN A 1 96 ? -5.434 -6.871 11.961 1.00 89.25 96 ASN A O 1
ATOM 766 N N . GLN A 1 97 ? -7.482 -7.736 12.187 1.00 90.38 97 GLN A N 1
ATOM 767 C CA . GLN A 1 97 ? -7.967 -7.335 10.874 1.00 90.38 97 GLN A CA 1
ATOM 768 C C . GLN A 1 97 ? -8.860 -6.110 11.031 1.00 90.38 97 GLN A C 1
ATOM 770 O O . GLN A 1 97 ? -9.735 -6.087 11.898 1.00 90.38 97 GLN A O 1
ATOM 775 N N . SER A 1 98 ? -8.628 -5.104 10.192 1.00 92.38 98 SER A N 1
ATOM 776 C CA . SER A 1 98 ? -9.445 -3.897 10.103 1.00 92.38 98 SER A CA 1
ATOM 777 C C . SER A 1 98 ? -10.051 -3.828 8.708 1.00 92.38 98 SER A C 1
ATOM 779 O O . SER A 1 98 ? -9.334 -3.961 7.717 1.00 92.38 98 SER A O 1
ATOM 781 N N . ILE A 1 99 ? -11.361 -3.627 8.639 1.00 91.31 99 ILE A N 1
ATOM 782 C CA . ILE A 1 99 ? -12.098 -3.426 7.394 1.00 91.31 99 ILE A CA 1
ATOM 783 C C . ILE A 1 99 ? -12.428 -1.943 7.311 1.00 91.31 99 ILE A C 1
ATOM 785 O O . ILE A 1 99 ? -13.069 -1.408 8.215 1.00 91.31 99 ILE A O 1
ATOM 789 N N . TYR A 1 100 ? -11.993 -1.299 6.235 1.00 91.31 100 TYR A N 1
ATOM 790 C CA . TYR A 1 100 ? -12.265 0.105 5.954 1.00 91.31 100 TYR A CA 1
ATOM 791 C C . TYR A 1 100 ? -13.212 0.221 4.762 1.00 91.31 100 TYR A C 1
ATOM 793 O O . TYR A 1 100 ? -13.159 -0.605 3.849 1.00 91.31 100 TYR A O 1
ATOM 801 N N . VAL A 1 101 ? -14.062 1.242 4.763 1.00 93.06 101 VAL A N 1
ATOM 802 C CA . VAL A 1 101 ? -14.971 1.559 3.660 1.00 93.06 101 VAL A CA 1
ATOM 803 C C . VAL A 1 101 ? -14.774 3.008 3.240 1.00 93.06 101 VAL A C 1
ATOM 805 O O . VAL A 1 101 ? -14.682 3.895 4.081 1.00 93.06 101 VAL A O 1
ATOM 808 N N . VAL A 1 102 ? -14.698 3.255 1.935 1.00 89.69 102 VAL A N 1
ATOM 809 C CA . VAL A 1 102 ? -14.706 4.618 1.396 1.00 89.69 102 VAL A CA 1
ATOM 810 C C . VAL A 1 102 ? -16.163 5.042 1.271 1.00 89.69 102 VAL A C 1
ATOM 812 O O . VAL A 1 102 ? -16.895 4.514 0.433 1.00 89.69 102 VAL A O 1
ATOM 815 N N . VAL A 1 103 ? -16.597 5.952 2.138 1.00 82.69 103 VAL A N 1
ATOM 816 C CA . VAL A 1 103 ? -17.964 6.481 2.124 1.00 82.69 103 VAL A CA 1
ATOM 817 C C . VAL A 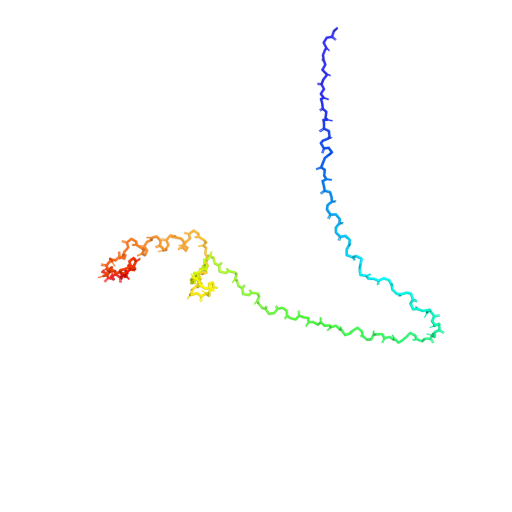1 103 ? -17.976 7.681 1.190 1.00 82.69 103 VAL A C 1
ATOM 819 O O . VAL A 1 103 ? -17.388 8.716 1.484 1.00 82.69 103 VAL A O 1
ATOM 822 N N . ASN A 1 104 ? -18.589 7.526 0.019 1.00 66.12 104 ASN A N 1
ATOM 823 C CA . ASN A 1 104 ? -18.793 8.643 -0.897 1.00 66.12 104 ASN A CA 1
ATOM 824 C C . ASN A 1 104 ? -19.854 9.567 -0.272 1.00 66.12 104 ASN A C 1
ATOM 826 O O . ASN A 1 104 ? -21.007 9.148 -0.142 1.00 66.12 104 ASN A O 1
ATOM 830 N N . GLN A 1 105 ? -19.466 10.777 0.139 1.00 56.22 105 GLN A N 1
ATOM 831 C CA . GLN A 1 105 ? -20.375 11.841 0.585 1.00 56.22 105 GLN A CA 1
ATOM 832 C C . GLN A 1 105 ? -20.256 13.044 -0.345 1.00 56.22 105 GLN A C 1
ATOM 834 O O . GLN A 1 105 ? -19.107 13.477 -0.592 1.00 56.22 105 GLN A O 1
#

Radius of gyration: 31.37 Å; chains: 1; bounding box: 82×63×64 Å

Secondary structure (DSSP, 8-state):
----------------------PPP--------------------------PPPPSEEEE-TT--EEEEE-S-HHHHHHHHHHHHHTEEEEEEETTEEEEEE---